Protein AF-A0A2E0X2N3-F1 (afdb_monomer_lite)

Structure (mmCIF, N/CA/C/O backbone):
data_AF-A0A2E0X2N3-F1
#
_entry.id   AF-A0A2E0X2N3-F1
#
loop_
_atom_site.group_PDB
_atom_site.id
_atom_site.type_symbol
_atom_site.label_atom_id
_atom_site.label_alt_id
_atom_site.label_comp_id
_atom_site.label_asym_id
_atom_site.label_entity_id
_atom_site.label_seq_id
_atom_site.pdbx_PDB_ins_code
_atom_site.Cartn_x
_atom_site.Cartn_y
_atom_site.Cartn_z
_atom_site.occupancy
_atom_site.B_iso_or_equiv
_atom_site.auth_seq_id
_atom_site.auth_comp_id
_atom_site.auth_asym_id
_atom_site.auth_atom_id
_atom_site.pdbx_PDB_model_num
ATOM 1 N N . MET A 1 1 ? 31.974 -24.199 8.350 1.00 33.78 1 MET A N 1
ATOM 2 C CA . MET A 1 1 ? 30.651 -24.797 8.081 1.00 33.78 1 MET A CA 1
ATOM 3 C C . MET A 1 1 ? 29.710 -23.653 7.787 1.00 33.78 1 MET A C 1
ATOM 5 O O . MET A 1 1 ? 29.362 -22.926 8.706 1.00 33.78 1 MET A O 1
ATOM 9 N N . VAL A 1 2 ? 29.411 -23.422 6.513 1.00 39.59 2 VAL A N 1
ATOM 10 C CA . VAL A 1 2 ? 28.370 -22.472 6.118 1.00 39.59 2 VAL A CA 1
ATOM 11 C C . VAL A 1 2 ? 27.062 -23.244 6.254 1.00 39.59 2 VAL A C 1
ATOM 13 O O . VAL A 1 2 ? 26.911 -24.283 5.617 1.00 39.59 2 VAL A O 1
ATOM 16 N N . LEU A 1 3 ? 26.175 -22.818 7.155 1.00 32.72 3 LEU A N 1
ATOM 17 C CA . LEU A 1 3 ? 24.804 -23.318 7.171 1.00 32.72 3 LEU A CA 1
ATOM 18 C C . LEU A 1 3 ? 24.120 -22.753 5.923 1.00 32.72 3 LEU A C 1
ATOM 20 O O . LEU A 1 3 ? 23.638 -21.625 5.931 1.00 32.72 3 LEU A O 1
ATOM 24 N N . THR A 1 4 ? 24.109 -23.517 4.838 1.00 41.72 4 THR A N 1
ATOM 25 C CA . THR A 1 4 ? 23.148 -23.309 3.757 1.00 41.72 4 THR A CA 1
ATOM 26 C C . THR A 1 4 ? 21.796 -23.766 4.291 1.00 41.72 4 THR A C 1
ATOM 28 O O . THR A 1 4 ? 21.513 -24.961 4.335 1.00 41.72 4 THR A O 1
ATOM 31 N N . MET A 1 5 ? 20.991 -22.827 4.794 1.00 38.06 5 MET A N 1
ATOM 32 C CA . MET A 1 5 ? 19.568 -23.065 5.029 1.00 38.06 5 MET A CA 1
ATOM 33 C C . MET A 1 5 ? 18.909 -23.261 3.662 1.00 38.06 5 MET A C 1
ATOM 35 O O . MET A 1 5 ? 18.509 -22.299 3.019 1.00 38.06 5 MET A O 1
ATOM 39 N N . THR A 1 6 ? 18.823 -24.506 3.202 1.00 42.16 6 THR A N 1
ATOM 40 C CA . THR A 1 6 ? 17.920 -24.897 2.118 1.00 42.16 6 THR A CA 1
ATOM 41 C C . THR A 1 6 ? 16.506 -24.867 2.678 1.00 42.16 6 THR A C 1
ATOM 43 O O . THR A 1 6 ? 16.017 -25.856 3.225 1.00 42.16 6 THR A O 1
ATOM 46 N N . ILE A 1 7 ? 15.877 -23.694 2.633 1.00 46.59 7 ILE A N 1
ATOM 47 C CA . ILE A 1 7 ? 14.433 -23.596 2.805 1.00 46.59 7 ILE A CA 1
ATOM 48 C C . ILE A 1 7 ? 13.843 -24.101 1.487 1.00 46.59 7 ILE A C 1
ATOM 50 O O . ILE A 1 7 ? 13.831 -23.380 0.495 1.00 46.59 7 ILE A O 1
ATOM 54 N N . GLU A 1 8 ? 13.419 -25.363 1.452 1.00 44.47 8 GLU A N 1
ATOM 55 C CA . GLU A 1 8 ? 12.590 -25.875 0.360 1.00 44.47 8 GLU A CA 1
ATOM 56 C C . GLU A 1 8 ? 11.212 -25.210 0.475 1.00 44.47 8 GLU A C 1
ATOM 58 O O . GLU A 1 8 ? 10.326 -25.695 1.177 1.00 44.47 8 GLU A O 1
ATOM 63 N N . LEU A 1 9 ? 11.063 -24.036 -0.144 1.00 50.50 9 LEU A N 1
ATOM 64 C CA . LEU A 1 9 ? 9.773 -23.378 -0.320 1.00 50.50 9 LEU A CA 1
ATOM 65 C C . LEU A 1 9 ? 9.079 -24.041 -1.522 1.00 50.50 9 LEU A C 1
ATOM 67 O O . LEU A 1 9 ? 9.555 -23.878 -2.650 1.00 50.50 9 LEU A O 1
ATOM 71 N N . PRO A 1 10 ? 8.001 -24.823 -1.329 1.00 46.22 10 PRO A N 1
ATOM 72 C CA . PRO A 1 10 ? 7.228 -25.323 -2.460 1.00 46.22 10 PRO A CA 1
ATOM 73 C C . PRO A 1 10 ? 6.709 -24.124 -3.277 1.00 46.22 10 PRO A C 1
ATOM 75 O O . PRO A 1 10 ? 6.221 -23.163 -2.696 1.00 46.22 10 PRO A O 1
ATOM 78 N N . ASN A 1 11 ? 6.840 -24.187 -4.608 1.00 53.12 11 ASN A N 1
ATOM 79 C CA . ASN A 1 11 ? 6.486 -23.139 -5.590 1.00 53.12 11 ASN A CA 1
ATOM 80 C C . ASN A 1 11 ? 7.398 -21.898 -5.677 1.00 53.12 11 ASN A C 1
ATOM 82 O O . ASN A 1 11 ? 6.987 -20.873 -6.220 1.00 53.12 11 ASN A O 1
ATOM 86 N N . HIS A 1 12 ? 8.638 -21.972 -5.196 1.00 61.75 12 HIS A N 1
ATOM 87 C CA . HIS A 1 12 ? 9.642 -20.942 -5.464 1.00 61.75 12 HIS A CA 1
ATOM 88 C C . HIS A 1 12 ? 10.288 -21.222 -6.832 1.00 61.75 12 HIS A C 1
ATOM 90 O O . HIS A 1 12 ? 11.055 -22.177 -6.956 1.00 61.75 12 HIS A O 1
ATOM 96 N N . ASP A 1 13 ? 9.919 -20.454 -7.863 1.00 62.50 13 ASP A N 1
ATOM 97 C CA . ASP A 1 13 ? 10.371 -20.634 -9.257 1.00 62.50 13 ASP A CA 1
ATOM 98 C C . ASP A 1 13 ? 11.827 -20.140 -9.403 1.00 62.50 13 ASP A C 1
ATOM 100 O O . ASP A 1 13 ? 12.110 -19.070 -9.934 1.00 62.50 13 ASP A O 1
ATOM 104 N N . LEU A 1 14 ? 12.747 -20.890 -8.795 1.00 69.62 14 LEU A N 1
ATOM 105 C CA . LEU A 1 14 ? 14.186 -20.640 -8.800 1.00 69.62 14 LEU A CA 1
ATOM 106 C C . LEU A 1 14 ? 14.813 -21.092 -10.128 1.00 69.62 14 LEU A C 1
ATOM 108 O O . LEU A 1 14 ? 14.392 -22.092 -10.715 1.00 69.62 14 LEU A O 1
ATOM 112 N N . A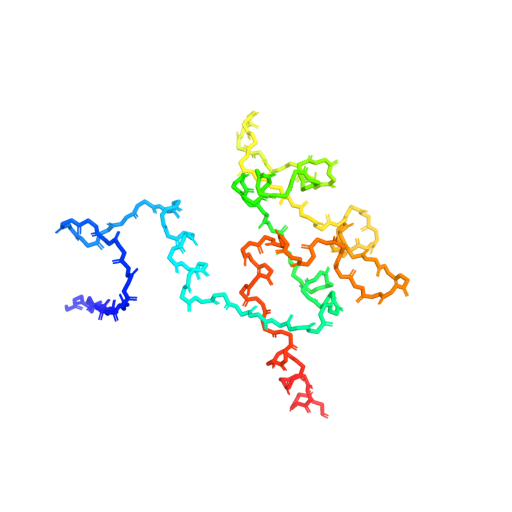SP A 1 15 ? 15.859 -20.396 -10.568 1.00 70.69 15 ASP A N 1
ATOM 113 C CA . ASP A 1 15 ? 16.706 -20.806 -11.685 1.00 70.69 15 ASP A CA 1
ATOM 114 C C . ASP A 1 15 ? 17.550 -22.059 -11.364 1.00 70.69 15 ASP A C 1
ATOM 116 O O . ASP A 1 15 ? 17.504 -22.624 -10.266 1.00 70.69 15 ASP A O 1
ATOM 120 N N . GLU A 1 16 ? 18.342 -22.518 -12.340 1.00 73.00 16 GLU A N 1
ATOM 121 C CA . GLU A 1 16 ? 19.208 -23.701 -12.198 1.00 73.00 16 GLU A CA 1
ATOM 122 C C . GLU A 1 16 ? 20.275 -23.556 -11.093 1.00 73.00 16 GLU A C 1
ATOM 124 O O . GLU A 1 16 ? 20.820 -24.562 -10.630 1.00 73.00 16 GLU A O 1
ATOM 129 N N . GLU A 1 17 ? 20.563 -22.329 -10.652 1.00 72.44 17 GLU A N 1
ATOM 130 C CA . GLU A 1 17 ? 21.511 -22.017 -9.580 1.00 72.44 17 GLU A CA 1
ATOM 131 C C . GLU A 1 17 ? 20.821 -21.843 -8.214 1.00 72.44 17 GLU A C 1
ATOM 133 O O . GLU A 1 17 ? 21.499 -21.737 -7.188 1.00 72.44 17 GLU A O 1
ATOM 138 N N . GLY A 1 18 ? 19.486 -21.886 -8.170 1.00 69.56 18 GLY A N 1
ATOM 139 C CA . GLY A 1 18 ? 18.700 -21.719 -6.951 1.00 69.56 18 GLY A CA 1
ATOM 140 C C . GLY A 1 18 ? 18.413 -20.258 -6.596 1.00 69.56 18 GLY A C 1
ATOM 141 O O . GLY A 1 18 ? 18.135 -19.969 -5.429 1.00 69.56 18 GLY A O 1
ATOM 142 N N . TYR A 1 19 ? 18.485 -19.346 -7.568 1.00 65.44 19 TYR A N 1
ATOM 143 C CA . TYR A 1 19 ? 18.254 -17.910 -7.405 1.00 65.44 19 TYR A CA 1
ATOM 144 C C . TYR A 1 19 ? 17.116 -17.419 -8.314 1.00 65.44 19 TYR A C 1
ATOM 146 O O . TYR A 1 19 ? 16.714 -18.083 -9.259 1.00 65.44 19 TYR A O 1
ATOM 154 N N . HIS A 1 20 ? 16.551 -16.257 -8.007 1.00 68.56 20 HIS A N 1
ATOM 155 C CA . HIS A 1 20 ? 15.742 -15.481 -8.949 1.00 68.56 20 HIS A CA 1
ATOM 156 C C . HIS A 1 20 ? 15.951 -13.999 -8.639 1.00 68.56 20 HIS A C 1
ATOM 158 O O . HIS A 1 20 ? 16.390 -13.637 -7.536 1.00 68.56 20 HIS A O 1
ATOM 164 N N . GLU A 1 21 ? 15.602 -13.126 -9.575 1.00 67.12 21 GLU A N 1
ATOM 165 C CA . GLU A 1 21 ? 15.778 -11.690 -9.369 1.00 67.12 21 GLU A CA 1
ATOM 166 C C . GLU A 1 21 ? 14.849 -11.170 -8.247 1.00 67.12 21 GLU A C 1
ATOM 168 O O . GLU A 1 21 ? 13.796 -11.761 -7.967 1.00 67.12 21 GLU A O 1
ATOM 173 N N . PRO A 1 22 ? 15.188 -10.061 -7.562 1.00 65.69 22 PRO A N 1
ATOM 174 C CA . PRO A 1 22 ? 14.365 -9.507 -6.479 1.00 65.69 22 PRO A CA 1
ATOM 175 C C . PRO A 1 22 ? 12.910 -9.215 -6.883 1.00 65.69 22 PRO A C 1
ATOM 177 O O . PRO A 1 22 ? 11.998 -9.320 -6.063 1.00 65.69 22 PRO A O 1
ATOM 180 N N . GLU A 1 23 ? 12.675 -8.888 -8.152 1.00 63.88 23 GLU A N 1
ATOM 181 C CA . GLU A 1 23 ? 11.340 -8.640 -8.710 1.00 63.88 23 GLU A CA 1
ATOM 182 C C . GLU A 1 23 ? 10.491 -9.921 -8.791 1.00 63.88 23 GLU A C 1
ATOM 184 O O . GLU A 1 23 ? 9.273 -9.897 -8.592 1.00 63.88 23 GLU A O 1
ATOM 189 N N . GLU A 1 24 ? 11.132 -11.065 -9.029 1.00 66.81 24 GLU A N 1
ATOM 190 C CA . GLU A 1 24 ? 10.496 -12.387 -9.058 1.00 66.81 24 GLU A CA 1
ATOM 191 C C . GLU A 1 24 ? 10.212 -12.895 -7.635 1.00 66.81 24 GLU A C 1
ATOM 193 O O . GLU A 1 24 ? 9.197 -13.559 -7.398 1.00 66.81 24 GLU A O 1
ATOM 198 N N . CYS A 1 25 ? 11.005 -12.437 -6.657 1.00 72.06 25 CYS A N 1
ATOM 199 C CA . CYS A 1 25 ? 10.773 -12.662 -5.228 1.00 72.06 25 CYS A CA 1
ATOM 200 C C . CYS A 1 25 ? 9.420 -12.116 -4.771 1.00 72.06 25 CYS A C 1
ATOM 202 O O . CYS A 1 25 ? 8.689 -12.783 -4.036 1.00 72.06 25 CYS A O 1
ATOM 204 N N . GLN A 1 26 ? 9.043 -10.916 -5.234 1.00 71.00 26 GLN A N 1
ATOM 205 C CA . GLN A 1 26 ? 7.769 -10.305 -4.852 1.00 71.00 26 GLN A CA 1
ATOM 206 C C . GLN A 1 26 ? 6.578 -11.182 -5.270 1.00 71.00 26 GLN A C 1
ATOM 208 O O . GLN A 1 26 ? 5.630 -11.328 -4.499 1.00 71.00 26 GLN A O 1
ATOM 213 N N . LYS A 1 27 ? 6.629 -11.806 -6.454 1.00 73.12 27 LYS A N 1
ATOM 214 C CA . LYS A 1 27 ? 5.559 -12.697 -6.933 1.00 73.12 27 LYS A CA 1
ATOM 215 C C . LYS A 1 27 ? 5.431 -13.943 -6.061 1.00 73.12 27 LYS A C 1
ATOM 217 O O . LYS A 1 27 ? 4.315 -14.292 -5.682 1.00 73.12 27 LYS A O 1
ATOM 222 N N . CYS A 1 28 ? 6.554 -14.570 -5.712 1.00 74.44 28 CYS A N 1
ATOM 223 C CA . CYS A 1 28 ? 6.564 -15.746 -4.843 1.00 74.44 28 CYS A CA 1
ATOM 224 C C . CYS A 1 28 ? 6.028 -15.414 -3.444 1.00 74.44 28 CYS A C 1
ATOM 226 O O . CYS A 1 28 ? 5.160 -16.113 -2.922 1.00 74.44 28 CYS A O 1
ATOM 228 N N . LEU A 1 29 ? 6.478 -14.296 -2.862 1.00 76.19 29 LEU A N 1
ATOM 229 C CA . LEU A 1 29 ? 5.991 -13.824 -1.566 1.00 76.19 29 LEU A CA 1
ATOM 230 C C . LEU A 1 29 ? 4.487 -13.539 -1.595 1.00 76.19 29 LEU A C 1
ATOM 232 O O . LEU A 1 29 ? 3.765 -13.942 -0.685 1.00 76.19 29 LEU A O 1
ATOM 236 N N . GLU A 1 30 ? 3.992 -12.874 -2.641 1.00 78.00 30 GLU A N 1
ATOM 237 C CA . GLU A 1 30 ? 2.559 -12.613 -2.798 1.00 78.00 30 GLU A CA 1
ATOM 238 C C . GLU A 1 30 ? 1.732 -13.894 -2.980 1.00 78.00 30 GLU A C 1
ATOM 240 O O . GLU A 1 30 ? 0.604 -13.941 -2.490 1.00 78.00 30 GLU A O 1
ATOM 245 N N . ALA A 1 31 ? 2.267 -14.923 -3.640 1.00 77.81 31 ALA A N 1
ATOM 246 C CA . ALA A 1 31 ? 1.573 -16.193 -3.837 1.00 77.81 31 ALA A CA 1
ATOM 247 C C . ALA A 1 31 ? 1.481 -17.026 -2.546 1.00 77.81 31 ALA A C 1
ATOM 249 O O . ALA A 1 31 ? 0.408 -17.532 -2.223 1.00 77.81 31 ALA A O 1
ATOM 250 N N . GLU A 1 32 ? 2.581 -17.136 -1.798 1.00 78.19 32 GLU A N 1
ATOM 251 C CA . GLU A 1 32 ? 2.698 -18.081 -0.677 1.00 78.19 32 GLU A CA 1
ATOM 252 C C . GLU A 1 32 ? 2.444 -17.442 0.701 1.00 78.19 32 GLU A C 1
ATOM 254 O O . GLU A 1 32 ? 2.051 -18.123 1.649 1.00 78.19 32 GLU A O 1
ATOM 259 N N . HIS A 1 33 ? 2.643 -16.125 0.841 1.00 79.00 33 HIS A N 1
ATOM 260 C CA . HIS A 1 33 ? 2.642 -15.449 2.147 1.00 79.00 33 HIS A CA 1
ATOM 261 C C . HIS A 1 33 ? 1.628 -14.307 2.279 1.00 79.00 33 HIS A C 1
ATOM 263 O O . HIS A 1 33 ? 1.547 -13.675 3.337 1.00 79.00 33 HIS A O 1
ATOM 269 N N . ALA A 1 34 ? 0.829 -14.020 1.248 1.00 80.88 34 ALA A N 1
ATOM 270 C CA . ALA A 1 34 ? -0.234 -13.027 1.362 1.00 80.88 34 ALA A CA 1
ATOM 271 C C . ALA A 1 34 ? -1.325 -13.482 2.348 1.00 80.88 34 ALA A C 1
ATOM 273 O O . ALA A 1 34 ? -1.957 -14.523 2.190 1.00 80.88 34 ALA A O 1
ATOM 274 N N . VAL A 1 35 ? -1.611 -12.637 3.337 1.00 80.44 35 VAL A N 1
ATOM 275 C CA . VAL A 1 35 ? -2.685 -12.831 4.310 1.00 80.44 35 VAL A CA 1
ATOM 276 C C . VAL A 1 35 ? -3.932 -12.080 3.851 1.00 80.44 35 VAL A C 1
ATOM 278 O O . VAL A 1 35 ? -3.971 -10.848 3.736 1.00 80.44 35 VAL A O 1
ATOM 281 N N . VAL A 1 36 ? -5.016 -12.812 3.606 1.00 69.94 36 VAL A N 1
ATOM 282 C CA . VAL A 1 36 ? -6.313 -12.211 3.271 1.00 69.94 36 VAL A CA 1
ATOM 283 C C . VAL A 1 36 ? -7.104 -11.936 4.546 1.00 69.94 36 VAL A C 1
ATOM 285 O O . VAL A 1 36 ? -7.946 -12.722 4.956 1.00 69.94 36 VAL A O 1
ATOM 288 N N . CYS A 1 37 ? -6.868 -10.782 5.171 1.00 69.31 37 CYS A N 1
ATOM 289 C CA . CYS A 1 37 ? -7.757 -10.306 6.229 1.00 69.31 37 CYS A CA 1
ATOM 290 C C . CYS A 1 37 ? -9.031 -9.686 5.632 1.00 69.31 37 CYS A C 1
ATOM 292 O O . CYS A 1 37 ? -8.973 -8.612 5.015 1.00 69.31 37 CYS A O 1
ATOM 294 N N . GLU A 1 38 ? -10.189 -10.306 5.874 1.00 75.12 38 GLU A N 1
ATOM 295 C CA . GLU A 1 38 ? -11.507 -9.803 5.441 1.00 75.12 38 GLU A CA 1
ATOM 296 C C . GLU A 1 38 ? -11.900 -8.477 6.119 1.00 75.12 38 GLU A C 1
ATOM 298 O O . GLU A 1 38 ? -12.736 -7.734 5.608 1.00 75.12 38 GLU A O 1
ATOM 303 N N . CYS A 1 39 ? -11.252 -8.145 7.243 1.00 75.81 39 CYS A N 1
ATOM 304 C CA . CYS A 1 39 ? -11.611 -7.082 8.183 1.00 75.81 39 CYS A CA 1
ATOM 305 C C . CYS A 1 39 ? -11.705 -5.657 7.580 1.00 75.81 39 CYS A C 1
ATOM 307 O O . CYS A 1 39 ? -12.289 -4.785 8.219 1.00 75.81 39 CYS A O 1
ATOM 309 N N . ARG A 1 40 ? -11.114 -5.389 6.396 1.00 87.31 40 ARG A N 1
ATOM 310 C CA . ARG A 1 40 ? -10.971 -4.067 5.714 1.00 87.31 40 ARG A CA 1
ATOM 311 C C . ARG A 1 40 ? -10.563 -2.879 6.601 1.00 87.31 40 ARG A C 1
ATOM 313 O O . ARG A 1 40 ? -10.575 -1.744 6.137 1.00 87.31 40 ARG A O 1
ATOM 320 N N . CYS A 1 41 ? -10.135 -3.132 7.831 1.00 87.69 41 CYS A N 1
ATOM 321 C CA . CYS A 1 41 ? -10.209 -2.222 8.976 1.00 87.69 41 CYS A CA 1
ATOM 322 C C . CYS A 1 41 ? -9.186 -1.079 8.996 1.00 87.69 41 CYS A C 1
ATOM 324 O O . CYS A 1 41 ? -9.058 -0.395 10.009 1.00 87.6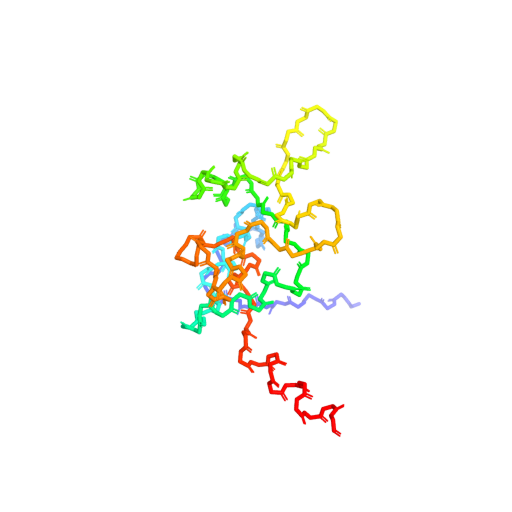9 41 CYS A O 1
ATOM 326 N N . GLY A 1 42 ? -8.388 -0.935 7.935 1.00 90.69 42 GLY A N 1
ATOM 327 C CA . GLY A 1 42 ? -7.359 0.098 7.840 1.00 90.69 42 GLY A CA 1
ATOM 328 C C . GLY A 1 42 ? -6.218 -0.026 8.859 1.00 90.69 42 GLY A C 1
ATOM 329 O O . GLY A 1 42 ? -5.453 0.918 9.003 1.00 90.69 42 GLY A O 1
ATOM 330 N N . ASP A 1 43 ? -6.064 -1.150 9.565 1.00 92.50 43 ASP A N 1
ATOM 331 C CA . ASP A 1 43 ? -5.055 -1.256 10.630 1.00 92.50 43 ASP A CA 1
ATOM 332 C C . ASP A 1 43 ? -3.621 -1.160 10.080 1.00 92.50 43 ASP A C 1
ATOM 334 O O . ASP A 1 43 ? -2.809 -0.394 10.599 1.00 92.50 43 ASP A O 1
ATOM 338 N N . CYS A 1 44 ? -3.337 -1.805 8.939 1.00 92.81 44 CYS A N 1
ATOM 339 C CA . CYS A 1 44 ? -2.065 -1.617 8.233 1.00 92.81 44 CYS A CA 1
ATOM 340 C C . CYS A 1 44 ? -1.853 -0.154 7.816 1.00 92.81 44 CYS A C 1
ATOM 342 O O . CYS A 1 44 ? -0.760 0.378 7.983 1.00 92.81 44 CYS A O 1
ATOM 344 N N . CYS A 1 45 ? -2.912 0.524 7.362 1.00 94.50 45 CYS A N 1
ATOM 345 C CA . CYS A 1 45 ? -2.875 1.929 6.971 1.00 94.50 45 CYS A CA 1
ATOM 346 C C . CYS A 1 45 ? -2.502 2.872 8.123 1.00 94.50 45 CYS A C 1
ATOM 348 O O . CYS A 1 45 ? -2.022 3.967 7.856 1.00 94.50 45 CYS A O 1
ATOM 350 N N . ARG A 1 46 ? -2.725 2.479 9.381 1.00 92.38 46 ARG A N 1
ATOM 351 C CA . ARG A 1 46 ? -2.403 3.298 10.562 1.00 92.38 46 ARG A CA 1
ATOM 352 C C . ARG A 1 46 ? -1.041 2.979 11.171 1.00 92.38 46 ARG A C 1
ATOM 354 O O . ARG A 1 46 ? -0.507 3.798 11.909 1.00 92.38 46 ARG A O 1
ATOM 361 N N . ARG A 1 47 ? -0.520 1.777 10.928 1.00 90.31 47 ARG A N 1
ATOM 362 C CA . ARG A 1 47 ? 0.619 1.231 11.681 1.00 90.31 47 ARG A CA 1
ATOM 363 C C . ARG A 1 47 ? 1.883 1.064 10.867 1.00 90.31 47 ARG A C 1
ATOM 365 O O . ARG A 1 47 ? 2.967 1.110 11.437 1.00 90.31 47 ARG A O 1
ATOM 372 N N . LEU A 1 48 ? 1.749 0.809 9.572 1.00 91.81 48 LEU A N 1
ATOM 373 C CA . LEU A 1 48 ? 2.897 0.550 8.720 1.00 91.81 48 LEU A CA 1
ATOM 374 C C . LEU A 1 48 ? 3.410 1.839 8.090 1.00 91.81 48 LEU A C 1
ATOM 376 O O . LEU A 1 48 ? 2.634 2.720 7.714 1.00 91.81 48 LEU A O 1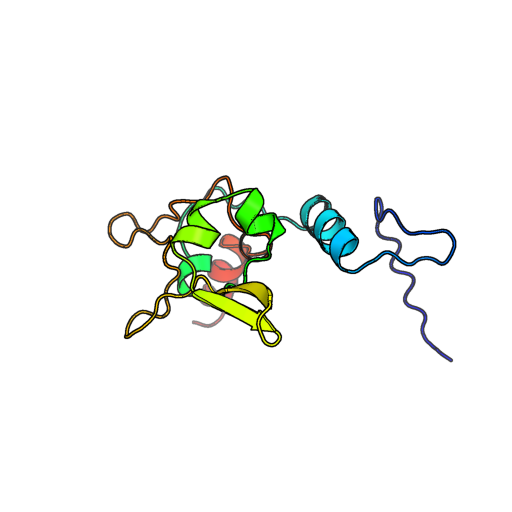
ATOM 380 N N . ILE A 1 49 ? 4.724 1.887 7.902 1.00 93.38 49 ILE A N 1
ATOM 381 C CA . ILE A 1 49 ? 5.329 2.675 6.832 1.00 93.38 49 ILE A CA 1
ATOM 382 C C . ILE A 1 49 ? 5.160 1.839 5.564 1.00 93.38 49 ILE A C 1
ATOM 384 O O . ILE A 1 49 ? 5.592 0.688 5.516 1.00 93.38 49 ILE A O 1
ATOM 388 N N . ILE A 1 50 ? 4.432 2.371 4.588 1.00 95.25 50 ILE A N 1
ATOM 389 C CA . ILE A 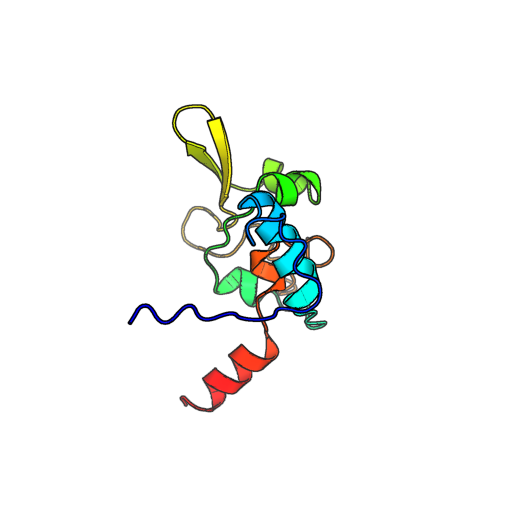1 50 ? 3.976 1.624 3.417 1.00 95.25 50 ILE A CA 1
ATOM 390 C C . ILE A 1 50 ? 4.705 2.158 2.196 1.00 95.25 50 ILE A C 1
ATOM 392 O O . ILE A 1 50 ? 4.309 3.171 1.617 1.00 95.25 50 ILE A O 1
ATOM 396 N N . GLU A 1 51 ? 5.745 1.437 1.805 1.00 95.44 51 GLU A N 1
ATOM 397 C CA . GLU A 1 51 ? 6.412 1.594 0.519 1.00 95.44 51 GLU A CA 1
ATOM 398 C C . GLU A 1 51 ? 5.762 0.636 -0.483 1.00 95.44 51 GLU A C 1
ATOM 400 O O . GLU A 1 51 ? 5.682 -0.571 -0.254 1.00 95.44 51 GLU A O 1
ATOM 405 N N . ALA A 1 52 ? 5.226 1.194 -1.563 1.00 96.25 52 ALA A N 1
ATOM 406 C CA . ALA A 1 52 ? 4.614 0.464 -2.661 1.00 96.25 52 ALA A CA 1
ATOM 407 C C . ALA A 1 52 ? 5.559 0.454 -3.865 1.00 96.25 52 ALA A C 1
ATOM 409 O O . ALA A 1 52 ? 6.147 1.487 -4.205 1.00 96.25 52 ALA A O 1
ATOM 410 N N . SER A 1 53 ? 5.680 -0.701 -4.519 1.00 95.06 53 SER A N 1
ATOM 411 C CA . SER A 1 53 ? 6.518 -0.850 -5.710 1.00 95.06 53 SER A CA 1
ATOM 412 C C . SER A 1 53 ? 5.860 -0.238 -6.951 1.00 95.06 53 SER A C 1
ATOM 414 O O . SER A 1 53 ? 4.677 0.121 -6.953 1.00 95.06 53 SER A O 1
ATOM 416 N N . LEU A 1 54 ? 6.616 -0.134 -8.045 1.00 95.81 54 LEU A N 1
ATOM 417 C CA . LEU A 1 54 ? 6.056 0.260 -9.340 1.00 95.81 54 LEU A CA 1
ATOM 418 C C . LEU A 1 54 ? 4.977 -0.729 -9.809 1.00 95.81 54 LEU A C 1
ATOM 420 O O . LEU A 1 54 ? 3.916 -0.300 -10.252 1.00 95.81 54 LEU A O 1
ATOM 424 N N . ALA A 1 55 ? 5.182 -2.034 -9.603 1.00 93.25 55 ALA A N 1
ATOM 425 C CA . ALA A 1 55 ? 4.190 -3.064 -9.920 1.00 93.25 55 ALA A CA 1
ATOM 426 C C . ALA A 1 55 ? 2.897 -2.919 -9.091 1.00 93.25 55 ALA A C 1
ATOM 428 O O . ALA A 1 55 ? 1.793 -3.140 -9.598 1.00 93.25 55 ALA A O 1
ATOM 429 N N . ASP A 1 56 ? 3.002 -2.499 -7.823 1.00 95.38 56 ASP A N 1
ATOM 430 C CA . ASP A 1 56 ? 1.822 -2.151 -7.024 1.00 95.38 56 ASP A CA 1
ATOM 431 C C . ASP A 1 56 ? 1.062 -0.972 -7.649 1.00 95.38 56 ASP A C 1
ATOM 433 O O . ASP A 1 56 ? -0.169 -0.991 -7.697 1.00 95.38 56 ASP A O 1
ATOM 437 N N . ALA A 1 57 ? 1.781 0.037 -8.151 1.00 97.06 57 ALA A N 1
ATOM 438 C CA . ALA A 1 57 ? 1.202 1.215 -8.790 1.00 97.06 57 ALA A CA 1
ATOM 439 C C . ALA A 1 57 ? 0.607 0.930 -10.178 1.00 97.06 57 ALA A C 1
ATOM 441 O O . ALA A 1 57 ? -0.393 1.540 -10.547 1.00 97.06 57 ALA A O 1
ATOM 442 N N . GLU A 1 58 ? 1.161 -0.018 -10.930 1.00 96.00 58 GLU A N 1
ATOM 443 C CA . GLU A 1 58 ? 0.550 -0.518 -12.166 1.00 96.00 58 GLU A CA 1
ATOM 444 C C . GLU A 1 58 ? -0.774 -1.235 -11.876 1.00 96.00 58 GLU A C 1
ATOM 446 O O . GLU A 1 58 ? -1.778 -1.014 -12.558 1.00 96.00 58 GLU A O 1
ATOM 451 N N . ARG A 1 59 ? -0.801 -2.057 -10.820 1.00 94.25 59 ARG A N 1
ATOM 452 C CA . ARG A 1 59 ? -1.999 -2.783 -10.380 1.00 94.25 59 ARG A CA 1
ATOM 453 C C . ARG A 1 59 ? -3.064 -1.866 -9.772 1.00 94.25 59 ARG A C 1
ATOM 455 O O . ARG A 1 59 ? -4.257 -2.117 -9.941 1.00 94.25 59 ARG A O 1
ATOM 462 N N . GLU A 1 60 ? -2.654 -0.828 -9.050 1.00 97.81 60 GLU A N 1
ATOM 463 C CA . GLU A 1 60 ? -3.519 0.200 -8.466 1.00 97.81 60 GLU A CA 1
ATOM 464 C C . GLU A 1 60 ? -3.018 1.604 -8.849 1.00 97.81 60 GLU A C 1
ATOM 466 O O . GLU A 1 60 ? -2.295 2.238 -8.076 1.00 97.81 60 GLU A O 1
ATOM 471 N N . PRO A 1 61 ? -3.445 2.149 -10.005 1.00 98.06 61 PRO A N 1
ATOM 472 C CA . PRO A 1 61 ? -2.965 3.438 -10.512 1.00 98.06 61 PRO A CA 1
ATOM 473 C C . PRO A 1 61 ? -3.176 4.624 -9.569 1.00 98.06 61 PRO A C 1
ATOM 475 O O . PRO A 1 61 ? -2.483 5.638 -9.680 1.00 98.06 61 PRO A O 1
ATOM 478 N N . ARG A 1 62 ? -4.114 4.529 -8.613 1.00 98.06 62 ARG A N 1
ATOM 479 C CA . ARG A 1 62 ? -4.295 5.581 -7.605 1.00 98.06 62 ARG A CA 1
ATOM 480 C C . ARG A 1 62 ? -3.063 5.739 -6.711 1.00 98.06 62 ARG A C 1
ATOM 482 O O . ARG A 1 62 ? -2.881 6.830 -6.175 1.00 98.06 62 ARG A O 1
ATOM 489 N N . ILE A 1 63 ? -2.223 4.707 -6.557 1.00 98.06 63 ILE A N 1
ATOM 490 C CA . ILE A 1 63 ? -0.947 4.786 -5.825 1.00 98.06 63 ILE A CA 1
ATOM 491 C C . ILE A 1 63 ? -0.049 5.855 -6.442 1.00 98.06 63 ILE A C 1
ATOM 493 O O . ILE A 1 63 ? 0.356 6.768 -5.730 1.00 98.06 63 ILE A O 1
ATOM 497 N N . ALA A 1 64 ? 0.167 5.826 -7.758 1.00 97.69 64 ALA A N 1
ATOM 498 C CA . ALA A 1 64 ? 0.988 6.830 -8.432 1.00 97.69 64 ALA A CA 1
ATOM 499 C C . ALA A 1 64 ? 0.387 8.247 -8.367 1.00 97.69 64 ALA A C 1
ATOM 501 O O . ALA A 1 64 ? 1.114 9.235 -8.396 1.00 97.69 64 ALA A O 1
ATOM 502 N N . GLN A 1 65 ? -0.943 8.354 -8.272 1.00 97.44 65 GLN A N 1
ATOM 503 C CA . GLN A 1 65 ? -1.655 9.637 -8.222 1.00 97.44 65 GLN A CA 1
ATOM 504 C C . GLN A 1 65 ? -1.623 10.301 -6.839 1.00 97.44 65 GLN A C 1
ATOM 506 O O . GLN A 1 65 ? -1.733 11.521 -6.748 1.00 97.44 65 GLN A O 1
ATOM 511 N N . ARG A 1 66 ? -1.563 9.507 -5.762 1.00 96.38 66 ARG A N 1
ATOM 512 C CA . ARG A 1 66 ? -1.768 9.985 -4.382 1.00 96.38 66 ARG A CA 1
ATOM 513 C C . ARG A 1 66 ? -0.581 9.736 -3.457 1.00 96.38 66 ARG A C 1
ATOM 515 O O . ARG A 1 66 ? -0.477 10.410 -2.437 1.00 96.38 66 ARG A O 1
ATOM 522 N N . GLY A 1 67 ? 0.257 8.754 -3.769 1.00 96.06 67 GLY A N 1
ATOM 523 C CA . GLY A 1 67 ? 1.470 8.447 -3.024 1.00 96.06 67 GLY A CA 1
ATOM 524 C C . GLY A 1 67 ? 2.573 9.467 -3.294 1.00 96.06 67 GLY A C 1
ATOM 525 O O . GLY A 1 67 ? 2.610 10.111 -4.343 1.00 96.06 67 GLY A O 1
ATOM 526 N N . SER A 1 68 ? 3.493 9.598 -2.342 1.00 95.94 68 SER A N 1
ATOM 527 C CA . SER A 1 68 ? 4.698 10.407 -2.527 1.00 95.94 68 SER A CA 1
ATOM 528 C C . SER A 1 68 ? 5.735 9.587 -3.303 1.00 95.94 68 SER A C 1
ATOM 530 O O . SER A 1 68 ? 6.060 8.491 -2.850 1.00 95.94 68 SER A O 1
ATOM 532 N N . PRO A 1 69 ? 6.266 10.058 -4.446 1.00 96.88 69 PRO A N 1
ATOM 533 C CA . PRO A 1 69 ? 7.246 9.293 -5.212 1.00 96.88 69 PRO A CA 1
ATOM 534 C C . PRO A 1 69 ? 8.553 9.139 -4.426 1.00 96.88 69 PRO A C 1
ATOM 536 O O . PRO A 1 69 ? 9.104 10.125 -3.933 1.00 96.88 69 PRO A O 1
ATOM 539 N N . VAL A 1 70 ? 9.059 7.911 -4.353 1.00 96.06 70 VAL A N 1
ATOM 540 C CA . VAL A 1 70 ? 10.409 7.591 -3.879 1.00 96.06 70 VAL A CA 1
ATOM 541 C C . VAL A 1 70 ? 11.320 7.556 -5.096 1.00 96.06 70 VAL A C 1
ATOM 543 O O . VAL A 1 70 ? 10.965 6.965 -6.118 1.00 96.06 70 VAL A O 1
ATOM 546 N N . ARG A 1 71 ? 12.467 8.231 -5.010 1.00 96.12 71 ARG A N 1
ATOM 547 C CA . ARG A 1 71 ? 13.380 8.393 -6.140 1.00 96.12 71 ARG A CA 1
ATOM 548 C C . ARG A 1 71 ? 14.773 7.885 -5.823 1.00 96.12 71 ARG A C 1
ATOM 550 O O . ARG A 1 71 ? 15.288 8.178 -4.746 1.00 96.12 71 ARG A O 1
ATOM 557 N N . ASP A 1 72 ? 15.362 7.194 -6.790 1.00 95.06 72 ASP A N 1
ATOM 558 C CA . ASP A 1 72 ? 16.802 6.984 -6.869 1.00 95.06 72 ASP A CA 1
ATOM 559 C C . ASP A 1 72 ? 17.347 7.927 -7.946 1.00 95.06 72 ASP A C 1
ATOM 561 O O . ASP A 1 72 ? 17.006 7.824 -9.126 1.00 95.06 72 ASP A O 1
ATOM 565 N N . PHE A 1 73 ? 18.102 8.938 -7.518 1.00 93.81 73 PHE A N 1
ATOM 566 C CA . PHE A 1 73 ? 18.424 10.114 -8.332 1.00 93.81 73 PHE A CA 1
ATOM 567 C C . PHE A 1 73 ? 17.165 10.744 -8.971 1.00 93.81 73 PHE A C 1
ATOM 569 O O . PHE A 1 73 ? 16.312 11.280 -8.261 1.00 93.81 73 PHE A O 1
ATOM 576 N N . ASP A 1 74 ? 17.046 10.693 -10.301 1.00 94.50 74 ASP A N 1
ATOM 577 C CA . ASP A 1 74 ? 15.926 11.256 -11.064 1.00 94.50 74 ASP A CA 1
ATOM 578 C C . ASP A 1 74 ? 14.852 10.213 -11.427 1.00 94.50 74 ASP A C 1
ATOM 580 O O . ASP A 1 74 ? 13.779 10.572 -11.927 1.00 94.50 74 ASP A O 1
ATOM 584 N N . GLU A 1 75 ? 15.086 8.933 -11.137 1.00 96.19 75 GLU A N 1
ATOM 585 C CA . GLU A 1 75 ? 14.177 7.834 -11.455 1.00 96.19 75 GLU A CA 1
ATOM 586 C C . GLU A 1 75 ? 13.219 7.552 -10.294 1.00 96.19 75 GLU A C 1
ATOM 588 O O . GLU A 1 75 ? 13.613 7.554 -9.131 1.00 96.19 75 GLU A O 1
ATOM 593 N N . VAL A 1 76 ? 11.934 7.335 -10.592 1.00 97.25 76 VAL A N 1
ATOM 594 C CA . VAL A 1 76 ? 10.957 6.913 -9.577 1.00 97.25 76 VAL A CA 1
ATOM 595 C C . VAL A 1 76 ? 11.072 5.407 -9.406 1.00 97.25 76 VAL A C 1
ATOM 597 O O . VAL A 1 76 ? 10.805 4.670 -10.346 1.00 97.25 76 VAL A O 1
ATOM 600 N N . VAL A 1 77 ? 11.405 4.967 -8.196 1.00 96.56 77 VAL A N 1
ATOM 601 C CA . VAL A 1 77 ? 11.583 3.544 -7.858 1.00 96.56 77 VAL A CA 1
ATOM 602 C C . VAL A 1 77 ? 10.423 2.980 -7.030 1.00 96.56 77 VAL A C 1
ATOM 604 O O . VAL A 1 77 ? 10.330 1.776 -6.814 1.00 96.56 77 VAL A O 1
ATOM 607 N N . GLY A 1 78 ? 9.503 3.836 -6.579 1.00 96.94 78 GLY A N 1
ATOM 608 C CA . GLY A 1 78 ? 8.330 3.424 -5.812 1.00 96.94 78 GLY A CA 1
ATOM 609 C C . GLY A 1 78 ? 7.541 4.601 -5.252 1.00 96.94 78 GLY A C 1
ATOM 610 O O . GLY A 1 78 ? 7.745 5.755 -5.639 1.00 96.94 78 GLY A O 1
ATOM 611 N N . TYR A 1 79 ? 6.634 4.308 -4.322 1.00 97.69 79 TYR A N 1
ATOM 612 C CA . TYR A 1 79 ? 5.755 5.300 -3.707 1.00 97.69 79 TYR A CA 1
ATOM 613 C C . TYR A 1 79 ? 5.597 5.066 -2.206 1.00 97.69 79 TYR A C 1
ATOM 615 O O . TYR A 1 79 ? 5.203 3.987 -1.776 1.00 97.69 79 TYR A O 1
ATOM 623 N N . LEU A 1 80 ? 5.811 6.107 -1.406 1.00 97.06 80 LEU A N 1
ATOM 624 C CA . LEU A 1 80 ? 5.457 6.122 0.007 1.00 97.06 80 LEU A CA 1
ATOM 625 C C . LEU A 1 80 ? 3.981 6.509 0.150 1.00 97.06 80 LEU A C 1
ATOM 627 O O . LEU A 1 80 ? 3.562 7.580 -0.299 1.00 97.06 80 LEU A O 1
ATOM 631 N N . LEU A 1 81 ? 3.182 5.637 0.767 1.00 97.12 81 LEU A N 1
ATOM 632 C CA . LEU A 1 81 ? 1.735 5.841 0.888 1.00 97.12 81 LEU A CA 1
ATOM 633 C C . LEU A 1 81 ? 1.322 6.540 2.178 1.00 97.12 81 LEU A C 1
ATOM 635 O O . LEU A 1 81 ? 0.150 6.879 2.310 1.00 97.12 81 LEU A O 1
ATOM 639 N N . ASN A 1 82 ? 2.223 6.735 3.136 1.00 94.88 82 ASN A N 1
ATOM 640 C CA . ASN A 1 82 ? 1.939 7.513 4.338 1.00 94.88 82 ASN A CA 1
ATOM 641 C C . ASN A 1 82 ? 1.704 8.984 3.966 1.00 94.88 82 ASN A C 1
ATOM 643 O O . ASN A 1 82 ? 2.404 9.549 3.124 1.00 94.88 82 ASN A O 1
ATOM 647 N N . GLY A 1 83 ? 0.678 9.584 4.566 1.00 84.12 83 GLY A N 1
ATOM 648 C CA . GLY A 1 83 ? 0.332 10.983 4.388 1.00 84.12 83 GLY A CA 1
ATOM 649 C C . GLY A 1 83 ? 1.461 11.903 4.840 1.00 84.12 83 GLY A C 1
ATOM 650 O O . GLY A 1 83 ? 2.271 11.558 5.700 1.00 84.12 83 GLY A O 1
ATOM 651 N N . GLN A 1 84 ? 1.511 13.087 4.238 1.00 74.25 84 GLN A N 1
ATOM 652 C CA . GLN A 1 84 ? 2.398 14.160 4.674 1.00 74.25 84 GLN A CA 1
ATOM 653 C C . GLN A 1 84 ? 1.689 15.003 5.747 1.00 74.25 84 GLN A C 1
ATOM 655 O O . GLN A 1 84 ? 0.491 15.263 5.634 1.00 74.25 84 GLN A O 1
ATOM 660 N N . GLY A 1 85 ? 2.424 15.459 6.766 1.00 71.94 85 GLY A N 1
ATOM 661 C CA . GLY A 1 85 ? 1.893 16.295 7.852 1.00 71.94 85 GLY A CA 1
ATOM 662 C C . GLY A 1 85 ? 1.631 15.523 9.149 1.00 71.94 85 GLY A C 1
ATOM 663 O O . GLY A 1 85 ? 2.351 14.581 9.467 1.00 71.94 85 GLY A O 1
ATOM 664 N N . ASP A 1 86 ? 0.617 15.946 9.910 1.00 72.06 86 ASP A N 1
ATOM 665 C CA . ASP A 1 86 ? 0.395 15.484 11.293 1.00 72.06 86 ASP A CA 1
ATOM 666 C C . ASP A 1 86 ? -0.153 14.048 11.393 1.00 72.06 86 ASP A C 1
ATOM 668 O O . ASP A 1 86 ? 0.031 13.379 12.410 1.00 72.06 86 ASP A O 1
ATOM 672 N N . SER A 1 87 ? -0.812 13.551 10.339 1.00 72.00 87 SER A N 1
ATOM 673 C CA . SER A 1 87 ? -1.265 12.159 10.246 1.00 72.00 87 SER A CA 1
ATOM 674 C C . SER A 1 87 ? -0.317 11.391 9.332 1.00 72.00 87 SER A C 1
ATOM 676 O O . SER A 1 87 ? -0.399 11.490 8.110 1.00 72.00 87 SER A O 1
ATOM 678 N N . LEU A 1 88 ? 0.555 10.574 9.928 1.00 86.81 88 LEU A N 1
ATOM 679 C CA . LEU A 1 88 ? 1.401 9.608 9.212 1.00 86.81 88 LEU A CA 1
ATOM 680 C C . LEU A 1 88 ? 0.597 8.404 8.679 1.00 86.81 88 LEU A C 1
ATOM 682 O O . LEU A 1 88 ? 1.177 7.397 8.274 1.00 86.81 88 LEU A O 1
ATOM 686 N N . SER A 1 89 ? -0.738 8.476 8.691 1.00 93.94 89 SER A N 1
ATOM 687 C CA . SER A 1 89 ? -1.613 7.424 8.176 1.00 93.94 89 SER A CA 1
ATOM 688 C C . SER A 1 89 ? -1.523 7.328 6.658 1.00 93.94 89 SER A C 1
ATOM 690 O O . SER A 1 89 ? -1.320 8.320 5.966 1.00 93.94 89 SER A O 1
ATOM 692 N N . CYS A 1 90 ? -1.730 6.134 6.116 1.00 96.12 90 CYS A N 1
ATOM 693 C CA . CYS A 1 90 ? -1.806 5.908 4.680 1.00 96.12 90 CYS A CA 1
ATOM 694 C C . CYS A 1 90 ? -2.862 6.806 4.019 1.00 96.12 90 CYS A C 1
ATOM 696 O O . CYS A 1 90 ? -4.005 6.856 4.471 1.00 96.12 90 CYS A O 1
ATOM 698 N N . VAL A 1 91 ? -2.528 7.409 2.876 1.00 96.31 91 VAL A N 1
ATOM 699 C CA . VAL A 1 91 ? -3.432 8.252 2.076 1.00 96.31 91 VAL A CA 1
ATOM 700 C C . VAL A 1 91 ? -4.704 7.525 1.625 1.00 96.31 91 VAL A C 1
ATOM 702 O O . VAL A 1 91 ? -5.681 8.163 1.239 1.00 96.31 91 VAL A O 1
ATOM 705 N N . PHE A 1 92 ? -4.731 6.192 1.661 1.00 96.00 92 PHE A N 1
ATOM 706 C CA . PHE A 1 92 ? -5.897 5.387 1.289 1.00 96.00 92 PHE A CA 1
ATOM 707 C C . PHE A 1 92 ? -6.812 5.008 2.452 1.00 96.00 92 PHE A C 1
ATOM 709 O O . PHE A 1 92 ? -7.826 4.344 2.212 1.00 96.00 92 PHE A O 1
ATOM 716 N N . LEU A 1 93 ? -6.483 5.422 3.674 1.00 95.62 93 LEU A N 1
ATOM 717 C CA . LEU A 1 93 ? -7.369 5.297 4.818 1.00 95.62 93 LEU A CA 1
ATOM 718 C C . LEU A 1 93 ? -8.530 6.285 4.685 1.00 95.62 93 LEU A C 1
ATOM 720 O O . LEU A 1 93 ? -8.325 7.496 4.661 1.00 95.62 93 LEU A O 1
ATOM 724 N N . ASP A 1 94 ? -9.751 5.768 4.629 1.00 94.19 94 ASP A N 1
ATOM 725 C CA . ASP A 1 94 ? -10.929 6.579 4.906 1.00 94.19 94 ASP A CA 1
ATOM 726 C C . ASP A 1 94 ? -11.107 6.669 6.423 1.00 94.19 94 ASP A C 1
ATOM 728 O O . ASP A 1 94 ? -11.490 5.694 7.072 1.00 94.19 94 ASP A O 1
ATO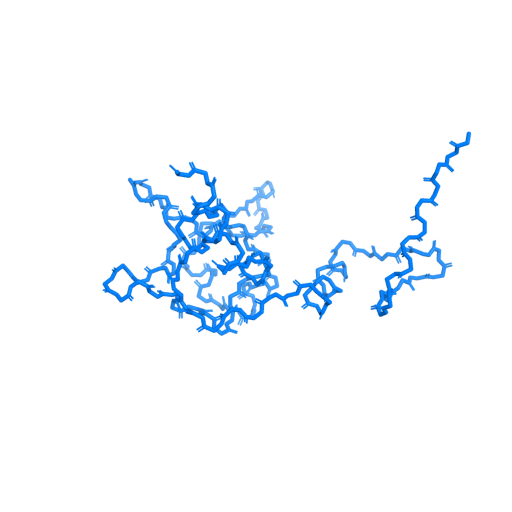M 732 N N . GLU A 1 95 ? -10.802 7.829 7.002 1.00 90.38 95 GLU A N 1
ATOM 733 C CA . GLU A 1 95 ? -10.901 8.027 8.448 1.00 90.38 95 GLU A CA 1
ATOM 734 C C . GLU A 1 95 ? -12.345 7.977 8.964 1.00 90.38 95 GLU A C 1
ATOM 736 O O . GLU A 1 95 ? -12.550 7.598 10.117 1.00 90.38 95 GLU A O 1
ATOM 741 N N . ALA A 1 96 ? -13.343 8.286 8.125 1.00 92.00 96 ALA A N 1
ATOM 742 C CA . ALA A 1 96 ? -14.745 8.276 8.535 1.00 92.00 96 ALA A CA 1
ATOM 743 C C . ALA A 1 96 ? -15.280 6.848 8.711 1.00 92.00 96 ALA A C 1
ATOM 745 O O . ALA A 1 96 ? -15.963 6.558 9.693 1.00 92.00 96 ALA A O 1
ATOM 746 N N . SER A 1 97 ? -14.964 5.949 7.773 1.00 92.62 97 SER A N 1
ATOM 747 C CA . SER A 1 97 ? -15.382 4.540 7.837 1.00 92.62 97 SER A CA 1
ATOM 748 C C . SER A 1 97 ? -14.343 3.611 8.469 1.00 92.62 97 SER A C 1
ATOM 750 O O . SER A 1 97 ? -14.637 2.445 8.729 1.00 92.62 97 SER A O 1
ATOM 752 N N . ASN A 1 98 ? -13.134 4.117 8.729 1.00 90.94 98 ASN A N 1
ATOM 753 C CA . ASN A 1 98 ? -11.978 3.343 9.173 1.00 90.94 98 ASN A CA 1
ATOM 754 C C . ASN A 1 98 ? -11.643 2.175 8.224 1.00 90.94 98 ASN A C 1
ATOM 756 O O . ASN A 1 98 ? -11.303 1.076 8.665 1.00 90.94 98 ASN A O 1
ATOM 760 N N . ALA A 1 99 ? -11.772 2.403 6.914 1.00 93.50 99 ALA A N 1
ATOM 761 C CA . ALA A 1 99 ? -11.570 1.379 5.897 1.00 93.50 99 ALA A CA 1
ATOM 762 C C . ALA A 1 99 ? -10.498 1.768 4.872 1.00 93.50 99 ALA A C 1
ATOM 764 O O . ALA A 1 99 ? -10.316 2.936 4.531 1.00 93.50 99 ALA A O 1
ATOM 765 N N . CYS A 1 100 ? -9.792 0.768 4.340 1.00 94.00 100 CYS A N 1
ATOM 766 C CA . CYS A 1 100 ? -8.861 0.978 3.232 1.00 94.00 100 CYS A CA 1
ATOM 767 C C . CYS A 1 100 ? -9.617 1.060 1.895 1.00 94.00 100 CYS A C 1
ATOM 769 O O . CYS A 1 100 ? -10.245 0.095 1.453 1.00 94.00 100 CYS A O 1
ATOM 771 N N . THR A 1 101 ? -9.506 2.200 1.214 1.00 95.50 101 THR A N 1
ATOM 772 C CA . THR A 1 101 ? -10.199 2.486 -0.062 1.00 95.50 101 THR A CA 1
ATOM 773 C C . THR A 1 101 ? -9.623 1.745 -1.278 1.00 95.50 101 THR A C 1
ATOM 775 O O . THR A 1 101 ? -10.227 1.755 -2.356 1.00 95.50 101 THR A O 1
ATOM 778 N N . ILE A 1 102 ? -8.474 1.084 -1.107 1.00 95.12 102 ILE A N 1
ATOM 779 C CA . ILE A 1 102 ? -7.816 0.231 -2.111 1.00 95.12 102 ILE A CA 1
ATOM 780 C C . ILE A 1 102 ? -7.715 -1.228 -1.649 1.00 95.12 102 ILE A C 1
ATOM 782 O O . ILE A 1 102 ? -6.875 -1.971 -2.137 1.00 95.12 102 ILE A O 1
ATOM 786 N N . TRP A 1 103 ? -8.533 -1.666 -0.684 1.00 93.31 103 TRP A N 1
ATOM 787 C CA . TRP A 1 103 ? -8.357 -2.969 -0.026 1.00 93.31 103 TRP A CA 1
ATOM 788 C C . TRP A 1 103 ? -8.192 -4.157 -0.995 1.00 93.31 103 TRP A C 1
ATOM 790 O O . TRP A 1 103 ? -7.321 -4.995 -0.779 1.00 93.31 103 TRP A O 1
ATOM 800 N N . SER A 1 104 ? -8.968 -4.214 -2.083 1.00 91.56 104 SER A N 1
ATOM 801 C CA . SER A 1 104 ? -8.916 -5.309 -3.070 1.00 91.56 104 SER A CA 1
ATOM 802 C C . SER A 1 104 ? -7.616 -5.356 -3.877 1.00 91.56 104 SER A C 1
ATOM 804 O O . SER A 1 104 ? -7.203 -6.413 -4.342 1.00 91.56 104 SER A O 1
ATOM 806 N N . THR A 1 105 ? -6.965 -4.212 -4.046 1.00 93.81 105 THR A N 1
ATOM 807 C CA . THR A 1 105 ? -5.783 -4.010 -4.897 1.00 93.81 105 THR A CA 1
ATOM 808 C C . THR A 1 105 ? -4.562 -3.564 -4.094 1.00 93.81 105 THR A C 1
ATOM 810 O O . THR A 1 105 ? -3.537 -3.222 -4.677 1.00 93.81 105 THR A O 1
ATOM 813 N N . ARG A 1 106 ? -4.658 -3.621 -2.757 1.00 92.88 106 ARG A N 1
ATOM 814 C CA . ARG A 1 106 ? -3.652 -3.157 -1.793 1.00 92.88 106 ARG A CA 1
ATOM 815 C C . ARG A 1 106 ? -2.235 -3.650 -2.139 1.00 92.88 106 ARG A C 1
ATOM 817 O O . ARG A 1 106 ? -2.111 -4.768 -2.654 1.00 92.88 106 ARG A O 1
ATOM 824 N N . PRO A 1 107 ? -1.192 -2.848 -1.860 1.00 93.69 107 PRO A N 1
ATOM 825 C CA . PRO A 1 107 ? 0.194 -3.202 -2.172 1.00 93.69 107 PRO A CA 1
ATOM 826 C C . PRO A 1 107 ? 0.642 -4.452 -1.408 1.00 93.69 107 PRO A C 1
ATOM 828 O O . PRO A 1 107 ? 0.047 -4.781 -0.372 1.00 93.69 107 PRO A O 1
ATOM 831 N N . GLY A 1 108 ? 1.687 -5.125 -1.899 1.00 90.25 108 GLY A N 1
ATOM 832 C CA . GLY A 1 108 ? 2.200 -6.376 -1.323 1.00 90.25 108 GLY A CA 1
ATOM 833 C C . GLY A 1 108 ? 2.430 -6.285 0.189 1.00 90.25 108 GLY A C 1
ATOM 834 O O . GLY A 1 108 ? 1.875 -7.073 0.953 1.00 90.25 108 GLY A O 1
ATOM 835 N N . VAL A 1 109 ? 3.099 -5.224 0.654 1.00 89.88 109 VAL A N 1
ATOM 836 C CA . VAL A 1 109 ? 3.345 -4.969 2.088 1.00 89.88 109 VAL A CA 1
ATOM 837 C C . VAL A 1 109 ? 2.066 -4.947 2.941 1.00 89.88 109 VAL A C 1
ATOM 839 O O . VAL A 1 109 ? 2.055 -5.420 4.075 1.00 89.88 109 VAL A O 1
ATOM 842 N N . CYS A 1 110 ? 0.944 -4.465 2.396 1.00 92.31 110 CYS A N 1
ATOM 843 C CA . CYS A 1 110 ? -0.347 -4.487 3.086 1.00 92.31 110 CYS A CA 1
ATOM 844 C C . CYS A 1 110 ? -1.038 -5.854 3.028 1.00 92.31 110 CYS A C 1
ATOM 846 O O . CYS A 1 110 ? -1.925 -6.109 3.842 1.00 92.31 110 CYS A O 1
ATOM 848 N N . ARG A 1 111 ? -0.694 -6.707 2.056 1.00 89.94 1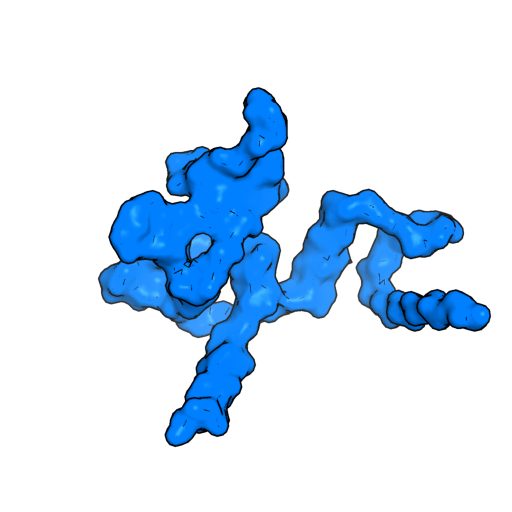11 ARG A N 1
ATOM 849 C CA . ARG A 1 111 ? -1.186 -8.090 1.963 1.00 89.94 111 ARG A CA 1
ATOM 850 C C . ARG A 1 111 ? -0.468 -9.001 2.947 1.00 89.94 111 ARG A C 1
ATOM 852 O O . ARG A 1 111 ? -1.085 -9.935 3.427 1.00 89.94 111 ARG A O 1
ATOM 859 N N . PHE A 1 112 ? 0.781 -8.708 3.294 1.00 87.94 112 PHE A N 1
ATOM 860 C CA . PHE A 1 112 ? 1.539 -9.473 4.292 1.00 87.94 112 PHE A CA 1
ATOM 861 C C . PHE A 1 112 ? 1.183 -9.113 5.743 1.00 87.94 112 PHE A C 1
ATOM 863 O O . PHE A 1 112 ? 1.640 -9.763 6.678 1.00 87.94 112 PHE A O 1
ATOM 870 N N . TYR A 1 113 ? 0.362 -8.080 5.951 1.00 90.00 113 TYR A N 1
ATOM 871 C CA . TYR A 1 113 ? -0.048 -7.643 7.280 1.00 90.00 113 TYR A CA 1
ATOM 872 C C . TYR A 1 113 ? -1.285 -8.393 7.782 1.00 90.00 113 TYR A C 1
ATOM 874 O O . TYR A 1 113 ? -2.395 -8.181 7.289 1.00 90.00 113 TYR A O 1
ATOM 882 N N . ASP A 1 114 ? -1.100 -9.204 8.820 1.00 90.00 114 ASP A N 1
ATOM 883 C CA . ASP A 1 114 ? -2.182 -9.916 9.499 1.00 90.00 114 ASP A CA 1
ATOM 884 C C . ASP A 1 114 ? -2.828 -9.054 10.604 1.00 90.00 114 ASP A C 1
ATOM 886 O O . ASP A 1 114 ? -2.291 -8.932 11.707 1.00 90.00 114 ASP A O 1
ATOM 890 N N . CYS A 1 115 ? -4.000 -8.466 10.321 1.00 88.00 115 CYS A N 1
ATOM 891 C CA . CYS A 1 115 ? -4.734 -7.623 11.277 1.00 88.00 115 CYS A CA 1
ATOM 892 C C . CYS A 1 115 ? -5.170 -8.394 12.539 1.00 88.00 115 CYS A C 1
ATOM 894 O O . CYS A 1 115 ? -5.291 -7.794 13.610 1.00 88.00 115 CYS A O 1
ATOM 896 N N . ASP A 1 116 ? -5.395 -9.704 12.441 1.00 85.19 116 ASP A N 1
ATOM 897 C CA . ASP A 1 116 ? -5.944 -10.508 13.533 1.00 85.19 116 ASP A CA 1
ATOM 898 C C . ASP A 1 116 ? -4.844 -10.913 14.516 1.00 85.19 116 ASP A C 1
ATOM 900 O O . ASP A 1 116 ? -4.975 -10.687 15.725 1.00 85.19 116 ASP A O 1
ATOM 904 N N . SER A 1 117 ? -3.706 -11.387 14.000 1.00 85.00 117 SER A N 1
ATOM 905 C CA . SER A 1 117 ? -2.530 -11.699 14.823 1.00 85.00 117 SER A CA 1
ATOM 906 C C . SER A 1 117 ? -2.019 -10.477 15.593 1.00 85.00 117 SER A C 1
ATOM 908 O O . SER A 1 117 ? -1.653 -10.568 16.767 1.00 85.00 117 SER A O 1
ATOM 910 N N . GLN A 1 118 ? -2.045 -9.303 14.962 1.00 84.88 118 GLN A N 1
ATOM 911 C CA . GLN A 1 118 ? -1.561 -8.053 15.556 1.00 84.88 118 GLN A CA 1
ATOM 912 C C . GLN A 1 118 ? -2.442 -7.588 16.721 1.00 84.88 118 GLN A C 1
ATOM 914 O O . GLN A 1 118 ? -1.939 -7.125 17.747 1.00 84.88 118 GLN A O 1
ATOM 919 N N . ARG A 1 119 ? -3.762 -7.764 16.608 1.00 81.94 119 ARG A N 1
ATOM 920 C CA . ARG A 1 119 ? -4.709 -7.465 17.693 1.00 81.94 119 ARG A CA 1
ATOM 921 C C . ARG A 1 119 ? -4.556 -8.429 18.863 1.00 81.94 119 ARG A C 1
ATOM 923 O O . ARG A 1 119 ? -4.566 -7.985 20.010 1.00 81.94 119 ARG A O 1
ATOM 930 N N . ALA A 1 120 ? -4.373 -9.720 18.586 1.00 81.62 120 ALA A N 1
ATOM 931 C CA . ALA A 1 120 ? -4.162 -10.727 19.624 1.00 81.62 120 ALA A CA 1
ATOM 932 C C . ALA A 1 120 ? -2.898 -10.436 20.454 1.00 81.62 120 ALA A C 1
ATOM 934 O O . ALA A 1 120 ? -2.934 -10.485 21.682 1.00 81.62 120 ALA A O 1
ATOM 935 N N . GLN A 1 121 ? -1.799 -10.044 19.801 1.00 78.00 121 GLN A N 1
ATOM 936 C CA . GLN A 1 121 ? -0.558 -9.669 20.489 1.00 78.00 121 GLN A CA 1
ATOM 937 C C . GLN A 1 121 ? -0.733 -8.458 21.415 1.00 78.00 121 GLN A C 1
ATOM 939 O O . GLN A 1 121 ? -0.172 -8.430 22.507 1.00 78.00 121 GLN A O 1
ATOM 944 N N . GLN A 1 122 ? -1.531 -7.463 21.023 1.00 74.88 122 GLN A N 1
ATOM 945 C CA . GLN A 1 122 ? -1.778 -6.294 21.872 1.00 74.88 122 GLN A CA 1
ATOM 946 C C . GLN A 1 122 ? -2.572 -6.620 23.133 1.00 74.88 122 GLN A C 1
ATOM 948 O O . GLN A 1 122 ? -2.329 -6.011 24.168 1.00 74.88 122 GLN A O 1
ATOM 953 N N . GLN A 1 123 ? -3.488 -7.585 23.065 1.00 73.56 123 GLN A N 1
ATOM 954 C CA . GLN A 1 123 ? -4.272 -8.019 24.223 1.00 73.56 123 GLN A CA 1
ATOM 955 C C . GLN A 1 123 ? -3.439 -8.790 25.254 1.00 73.56 123 GLN A C 1
ATOM 957 O O . GLN A 1 123 ? -3.814 -8.827 26.418 1.00 73.56 123 GLN A O 1
ATOM 962 N N . LEU A 1 124 ? -2.318 -9.388 24.841 1.00 69.81 124 LEU A N 1
ATOM 963 C CA . LEU A 1 124 ? -1.387 -10.093 25.730 1.00 69.81 124 LEU A CA 1
ATOM 964 C C . LEU A 1 124 ? -0.386 -9.158 26.426 1.00 69.81 124 LEU A C 1
ATOM 966 O O . LEU A 1 124 ? 0.247 -9.558 27.399 1.00 69.81 124 LEU A O 1
ATOM 970 N N . ASN A 1 125 ? -0.235 -7.931 25.924 1.00 60.75 125 ASN A N 1
ATOM 971 C CA . ASN A 1 125 ? 0.711 -6.932 26.425 1.00 60.75 125 ASN A CA 1
ATOM 972 C C . ASN A 1 125 ? 0.035 -5.851 27.301 1.00 60.75 125 ASN A C 1
ATOM 974 O O . ASN A 1 125 ? 0.639 -4.803 27.543 1.00 60.75 125 ASN A O 1
ATOM 978 N N . LEU A 1 126 ? -1.206 -6.092 27.741 1.00 52.78 126 LEU A N 1
ATOM 979 C CA . LEU A 1 126 ? -2.034 -5.239 28.608 1.00 52.78 126 LEU A CA 1
ATOM 980 C C . LEU A 1 126 ? -2.385 -5.984 29.900 1.00 52.78 126 LEU A C 1
ATOM 982 O O . LEU A 1 126 ? -2.452 -5.308 30.950 1.00 52.78 126 LEU A O 1
#

Secondary structure (DSSP, 8-state):
---------TT----TTS---HHHHHHHHHHHH----TT---HHHHH---EE-HHHHHHSTHHHHHSEEEEETTEEEEEE-BPSSS--SBTTEETTTTEETTGGG--HHHHS--HHHHHHHHHHT-

Sequence (126 aa):
MVLTMTIELPNHDLDEEGYHEPEECQKCLEAEHAVVCECRCGDCCRRLIIEASLADAEREPRIAQRGSPVRDFDEVVGYLLNGQGDSLSCVFLDEASNACTIWSTRPGVCRFYDCDSQRAQQQLNL

pLDDT: mean 82.19, std 16.44, range [32.72, 98.06]

Radius of gyration: 16.94 Å; chains: 1; bounding box: 46×42×41 Å

Foldseek 3Di:
DDPPPPPPDPPQPADPVRDDDVVSVLVSCCVPQFADDPPLQLPCQQPDFDWAAVVLCVLPVVQVVQFCFDDDVPDGGTGGQQDPDDRRGGPQQPPVRSGRVCSVSDGSSVRNDDPVVVVVVVVVVD